Protein AF-A0A1V3XR91-F1 (afdb_monomer)

pLDDT: mean 74.3, std 19.44, range [26.06, 93.12]

Secondary structure (DSSP, 8-state):
----S----SS--SSTTS--TTPBP-EEEEETTEEEEEE--BSS-S------STT------TTS---GGGT-TT--PEEEEE-SS-EEEE----S--SEEEEE-SS-EEEE-SS-S-SSS----EEEE---------PPPTTPEEEEEPPP-

Sequence (152 aa):
MESFVHLRKGRTPRRLHADLDGLKDDELGRGGFTGRTANIYRRHDPTAYRAVGPLRPLDVLSDDLKPSDATDANGGPLLMFHNIDCRILLSRRHQAMPFYTRHVDGDLLCFVHRAAAWPKPSSARCVTGRVTGSISPRPAPGARYRTAKRPC

Mean predicted aligned error: 14.83 Å

Nearest PDB structures (foldseek):
  7ezx-assembly1_ME  TM=1.998E-01  e=9.267E+00  Porphyridium purpureum

Foldseek 3Di:
DDDPDDDDDDDDDPDPPPPLVQWDWDWDDPVVVDDDIDIDTHNDHPDDDDDDDDPGDDDDDVVVDDFVLLPDLCTDWAFDDDDPWKTWTWHQHPDARLADEDAAFFDWDWDAPDDDDDDTDHTTRIMGGGHDDDDDDDDDPPHDYDYPDDDD

Organism: Mycobacterium kansasii (NCBI:txid1768)

Structure (mmCIF, N/CA/C/O backbone):
data_AF-A0A1V3XR91-F1
#
_entry.id   AF-A0A1V3XR91-F1
#
loop_
_atom_site.group_PDB
_atom_site.id
_atom_site.type_symbol
_atom_site.label_atom_id
_atom_site.label_alt_id
_atom_site.label_comp_id
_atom_site.label_asym_id
_atom_site.label_entity_id
_atom_site.label_seq_id
_atom_site.pdbx_PDB_ins_code
_atom_site.Cartn_x
_atom_site.Cartn_y
_atom_site.Cartn_z
_atom_site.occupancy
_atom_site.B_iso_or_equiv
_atom_site.auth_seq_id
_atom_site.auth_comp_id
_atom_site.auth_asym_id
_atom_site.auth_atom_id
_atom_site.pdbx_PDB_model_num
ATOM 1 N N . MET A 1 1 ? 15.444 14.526 -46.596 1.00 47.50 1 MET A N 1
ATOM 2 C CA . MET A 1 1 ? 14.426 13.748 -47.330 1.00 47.50 1 MET A CA 1
ATOM 3 C C . MET A 1 1 ? 13.696 12.879 -46.323 1.00 47.50 1 MET A C 1
ATOM 5 O O . MET A 1 1 ? 14.329 12.052 -45.678 1.00 47.50 1 MET A O 1
ATOM 9 N N . GLU A 1 2 ? 12.413 13.141 -46.088 1.00 57.84 2 GLU A N 1
ATOM 10 C CA . GLU A 1 2 ? 11.605 12.319 -45.187 1.00 57.84 2 GLU A CA 1
ATOM 11 C C . GLU A 1 2 ? 11.160 11.057 -45.935 1.00 57.84 2 GLU A C 1
ATOM 13 O O . GLU A 1 2 ? 10.432 11.138 -46.918 1.00 57.84 2 GLU A O 1
ATOM 18 N N . SER A 1 3 ? 11.656 9.890 -45.517 1.00 59.16 3 SER A N 1
ATOM 19 C CA . SER A 1 3 ? 11.194 8.605 -46.045 1.00 59.16 3 SER A CA 1
ATOM 20 C C . SER A 1 3 ? 9.778 8.339 -45.539 1.00 59.16 3 SER A C 1
ATOM 22 O O . SER A 1 3 ? 9.585 8.139 -44.343 1.00 59.16 3 SER A O 1
ATOM 24 N N . PHE A 1 4 ? 8.806 8.296 -46.451 1.00 68.44 4 PHE A N 1
ATOM 25 C CA . PHE A 1 4 ? 7.433 7.844 -46.177 1.00 68.44 4 PHE A CA 1
ATOM 26 C C . PHE A 1 4 ? 7.324 6.322 -46.007 1.00 68.44 4 PHE A C 1
ATOM 28 O O . PHE A 1 4 ? 6.263 5.803 -45.667 1.00 68.44 4 PHE A O 1
ATOM 35 N N . VAL A 1 5 ? 8.415 5.592 -46.241 1.00 78.12 5 VAL A N 1
ATOM 36 C CA . VAL A 1 5 ? 8.459 4.140 -46.091 1.00 78.12 5 VAL A CA 1
ATOM 37 C C . VAL A 1 5 ? 8.874 3.796 -44.665 1.00 78.12 5 VAL A C 1
ATOM 39 O O . VAL A 1 5 ? 9.932 4.223 -44.194 1.00 78.12 5 VAL A O 1
ATOM 42 N N . HIS A 1 6 ? 8.047 2.997 -43.989 1.00 79.12 6 HIS A N 1
ATOM 43 C CA . HIS A 1 6 ? 8.391 2.403 -42.703 1.00 79.12 6 HIS A CA 1
ATOM 44 C C . HIS A 1 6 ? 9.530 1.397 -42.905 1.00 79.12 6 HIS A C 1
ATOM 46 O O . HIS A 1 6 ? 9.356 0.362 -43.551 1.00 79.12 6 HIS A O 1
ATOM 52 N N . LEU A 1 7 ? 10.709 1.697 -42.360 1.00 86.62 7 LEU A N 1
ATOM 53 C CA . LEU A 1 7 ? 11.844 0.785 -42.427 1.00 86.62 7 LEU A CA 1
ATOM 54 C C . LEU A 1 7 ? 11.606 -0.392 -41.480 1.00 86.62 7 LEU A C 1
ATOM 56 O O . LEU A 1 7 ? 11.532 -0.219 -40.267 1.00 86.62 7 LEU A O 1
ATOM 60 N N . ARG A 1 8 ? 11.544 -1.600 -42.036 1.00 89.25 8 ARG A N 1
ATOM 61 C CA . ARG A 1 8 ? 11.379 -2.842 -41.280 1.00 89.25 8 ARG A CA 1
ATOM 62 C C . ARG A 1 8 ? 12.583 -3.747 -41.506 1.00 89.25 8 ARG A C 1
ATOM 64 O O . ARG A 1 8 ? 12.945 -4.018 -42.647 1.00 89.25 8 ARG A O 1
ATOM 71 N N . LYS A 1 9 ? 13.207 -4.220 -40.425 1.00 89.56 9 LYS A N 1
ATOM 72 C CA . LYS A 1 9 ? 14.388 -5.095 -40.479 1.00 89.56 9 LYS A CA 1
ATOM 73 C C . LYS A 1 9 ? 14.308 -6.174 -39.400 1.00 89.56 9 LYS A C 1
ATOM 75 O O . LYS A 1 9 ? 13.943 -5.884 -38.267 1.00 89.56 9 LYS A O 1
ATOM 80 N N . GLY A 1 10 ? 14.695 -7.403 -39.747 1.00 90.56 10 GLY A N 1
ATOM 81 C CA . GLY A 1 10 ? 14.707 -8.547 -38.828 1.00 90.56 10 GLY A CA 1
ATOM 82 C C . GLY A 1 10 ? 13.337 -9.208 -38.628 1.00 90.56 10 GLY A C 1
ATOM 83 O O . GLY A 1 10 ? 12.383 -8.940 -39.364 1.00 90.56 10 GLY A O 1
ATOM 84 N N . ARG A 1 11 ? 13.242 -10.092 -37.625 1.00 88.50 11 ARG A N 1
ATOM 85 C CA . ARG A 1 11 ? 11.988 -10.763 -37.255 1.00 88.50 11 ARG A CA 1
ATOM 86 C C . ARG A 1 11 ? 11.104 -9.791 -36.483 1.00 88.50 11 ARG A C 1
ATOM 88 O O . ARG A 1 11 ? 11.455 -9.348 -35.398 1.00 88.50 11 ARG A O 1
ATOM 95 N N . THR A 1 12 ? 9.970 -9.463 -37.074 1.00 90.31 12 THR A N 1
ATOM 96 C CA . THR A 1 12 ? 9.041 -8.437 -36.596 1.00 90.31 12 THR A CA 1
ATOM 97 C C . THR A 1 12 ? 7.618 -8.918 -36.888 1.00 90.31 12 THR A C 1
ATOM 99 O O . THR A 1 12 ? 7.426 -9.581 -37.914 1.00 90.31 12 THR A O 1
ATOM 102 N N . PRO A 1 13 ? 6.623 -8.626 -36.039 1.00 90.12 13 PRO A N 1
ATOM 103 C CA . PRO A 1 13 ? 5.234 -9.026 -36.252 1.00 90.12 13 PRO A CA 1
ATOM 104 C C . PRO A 1 13 ? 4.594 -8.242 -37.401 1.00 90.12 13 PRO A C 1
ATOM 106 O O . PRO A 1 13 ? 5.059 -7.174 -37.803 1.00 90.12 13 PRO A O 1
ATOM 109 N N . ARG A 1 14 ? 3.533 -8.788 -38.006 1.00 88.19 14 ARG A N 1
ATOM 110 C CA . ARG A 1 14 ? 2.805 -8.094 -39.087 1.00 88.19 14 ARG A CA 1
ATOM 111 C C . ARG A 1 14 ? 1.953 -6.936 -38.573 1.00 88.19 14 ARG A C 1
ATOM 113 O O . ARG A 1 14 ? 1.732 -5.990 -39.324 1.00 88.19 14 ARG A O 1
ATOM 120 N N . ARG A 1 15 ? 1.489 -7.024 -37.330 1.00 87.88 15 ARG A N 1
ATOM 121 C CA . ARG A 1 15 ? 0.709 -6.000 -36.638 1.00 87.88 15 ARG A CA 1
ATOM 122 C C . ARG A 1 15 ? 1.532 -5.494 -35.458 1.00 87.88 15 ARG A C 1
ATOM 124 O O . ARG A 1 15 ? 2.132 -6.303 -34.762 1.00 87.88 15 ARG A O 1
ATOM 131 N N . LEU A 1 16 ? 1.576 -4.178 -35.245 1.00 85.94 16 LEU A N 1
ATOM 132 C CA . LEU A 1 16 ? 2.183 -3.633 -34.027 1.00 85.94 16 LEU A CA 1
ATOM 133 C C . LEU A 1 16 ? 1.405 -4.119 -32.802 1.00 85.94 16 LEU A C 1
ATOM 135 O O . LEU A 1 16 ? 0.182 -4.276 -32.887 1.00 85.94 16 LEU A O 1
ATOM 139 N N . HIS A 1 17 ? 2.103 -4.327 -31.682 1.00 87.06 17 HIS A N 1
ATOM 140 C CA . HIS A 1 17 ? 1.520 -4.707 -30.392 1.00 87.06 17 HIS A CA 1
ATOM 141 C C . HIS A 1 17 ? 0.748 -6.042 -30.380 1.00 87.06 17 HIS A C 1
ATOM 143 O O . HIS A 1 17 ? 0.085 -6.366 -29.398 1.00 87.06 17 HIS A O 1
ATOM 149 N N . ALA A 1 18 ? 0.823 -6.836 -31.452 1.00 90.50 18 ALA A N 1
ATOM 150 C CA . ALA A 1 18 ? 0.095 -8.094 -31.606 1.00 90.50 18 ALA A CA 1
ATOM 151 C C . ALA A 1 18 ? 0.956 -9.153 -32.303 1.00 90.50 18 ALA A C 1
ATOM 153 O O . ALA A 1 18 ? 1.938 -8.829 -32.966 1.00 90.50 18 ALA A O 1
ATOM 154 N N . ASP A 1 19 ? 0.573 -10.424 -32.159 1.00 91.00 19 ASP A N 1
ATOM 155 C CA . ASP A 1 19 ? 1.217 -11.559 -32.838 1.00 91.00 19 ASP A CA 1
ATOM 156 C C . ASP A 1 19 ? 2.747 -11.593 -32.622 1.00 91.00 19 ASP A C 1
ATOM 158 O O . ASP A 1 19 ? 3.528 -11.837 -33.540 1.00 91.00 19 ASP A O 1
ATOM 162 N N . LEU A 1 20 ? 3.190 -11.281 -31.396 1.00 89.25 20 LEU A N 1
ATOM 163 C CA . LEU A 1 20 ? 4.603 -11.045 -31.074 1.00 89.25 20 LEU A CA 1
ATOM 164 C C . LEU A 1 20 ? 5.466 -12.319 -31.090 1.00 89.25 20 LEU A C 1
ATOM 166 O O . LEU A 1 20 ? 6.687 -12.221 -31.015 1.00 89.25 20 LEU A O 1
ATOM 170 N N . ASP A 1 21 ? 4.867 -13.512 -31.149 1.00 90.25 21 ASP A N 1
ATOM 171 C CA . ASP A 1 21 ? 5.556 -14.810 -31.075 1.00 90.25 21 ASP A CA 1
ATOM 172 C C . ASP A 1 21 ? 6.584 -14.916 -29.927 1.00 90.25 21 ASP A C 1
ATOM 174 O O . ASP A 1 21 ? 7.697 -15.424 -30.094 1.00 90.25 21 ASP A O 1
ATOM 178 N N . GLY A 1 22 ? 6.235 -14.382 -28.754 1.00 90.00 22 GLY A N 1
ATOM 179 C CA . GLY A 1 22 ? 7.115 -14.355 -27.581 1.00 90.00 22 GLY A CA 1
ATOM 180 C C . GLY A 1 22 ? 8.14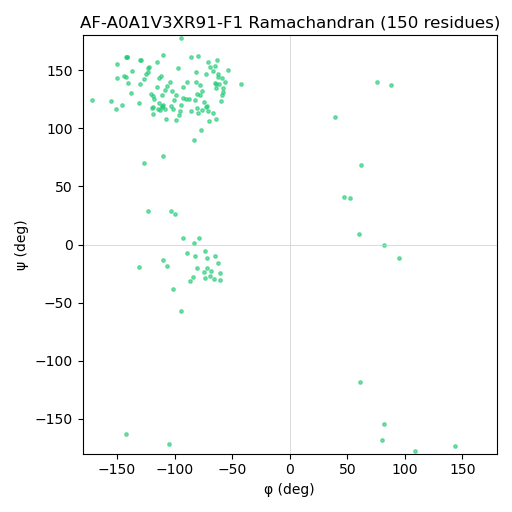8 -13.222 -27.570 1.00 90.00 22 GLY A C 1
ATOM 181 O O . GLY A 1 22 ? 8.900 -13.107 -26.602 1.00 90.00 22 GLY A O 1
ATOM 182 N N . LEU A 1 23 ? 8.182 -12.364 -28.593 1.00 91.44 23 LEU A N 1
ATOM 183 C CA . LEU A 1 23 ? 8.921 -11.105 -28.544 1.00 91.44 23 LEU A CA 1
ATOM 184 C C . LEU A 1 23 ? 8.250 -10.123 -27.575 1.00 91.44 23 LEU A C 1
ATOM 186 O O . LEU A 1 23 ? 7.044 -10.161 -27.334 1.00 91.44 23 LEU A O 1
ATOM 190 N N . LYS A 1 24 ? 9.061 -9.228 -27.024 1.00 89.38 24 LYS A N 1
ATOM 191 C CA . LYS A 1 24 ? 8.652 -8.118 -26.168 1.00 89.38 24 LYS A CA 1
ATOM 192 C C . LYS A 1 24 ? 8.688 -6.846 -26.996 1.00 89.38 24 LYS A C 1
ATOM 194 O O . LYS A 1 24 ? 9.745 -6.522 -27.541 1.00 89.38 24 LYS A O 1
ATOM 199 N N . ASP A 1 25 ? 7.536 -6.200 -27.126 1.00 90.62 25 ASP A N 1
ATOM 200 C CA . ASP A 1 25 ? 7.396 -4.935 -27.846 1.00 90.62 25 ASP A CA 1
ATOM 201 C C . ASP A 1 25 ? 7.812 -3.763 -26.947 1.00 90.62 25 ASP A C 1
ATOM 203 O O . ASP A 1 25 ? 7.678 -3.825 -25.722 1.00 90.62 25 ASP A O 1
ATOM 207 N N . ASP A 1 26 ? 8.347 -2.719 -27.561 1.00 88.81 26 ASP A N 1
ATOM 208 C CA . ASP A 1 26 ? 8.755 -1.474 -26.918 1.00 88.81 26 ASP A CA 1
ATOM 209 C C . ASP A 1 26 ? 8.720 -0.361 -27.958 1.00 88.81 26 ASP A C 1
ATOM 211 O O . ASP A 1 26 ? 9.381 -0.437 -28.999 1.00 88.81 26 ASP A O 1
ATOM 215 N N . GLU A 1 27 ? 7.952 0.679 -27.668 1.00 90.38 27 GLU A N 1
ATOM 216 C CA . GLU A 1 27 ? 7.730 1.794 -28.573 1.00 90.38 27 GLU A CA 1
ATOM 217 C C . GLU A 1 27 ? 8.453 3.036 -28.049 1.00 90.38 27 GLU A C 1
ATOM 219 O O . GLU A 1 27 ? 8.138 3.571 -26.986 1.00 90.38 27 GLU A O 1
ATOM 224 N N . LEU A 1 28 ? 9.430 3.517 -28.818 1.00 89.19 28 LEU A N 1
ATOM 225 C CA . LEU A 1 28 ? 10.239 4.677 -28.470 1.00 89.19 28 LEU A CA 1
ATOM 226 C C . LEU A 1 28 ? 9.855 5.878 -29.336 1.00 89.19 28 LEU A C 1
ATOM 228 O O . LEU A 1 28 ? 10.186 5.946 -30.523 1.00 89.19 28 LEU A O 1
ATOM 232 N N . GLY A 1 29 ? 9.186 6.851 -28.724 1.00 88.44 29 GLY A N 1
ATOM 233 C CA . GLY A 1 29 ? 8.835 8.135 -29.329 1.00 88.44 29 GLY A CA 1
ATOM 234 C C . GLY A 1 29 ? 9.589 9.299 -28.690 1.00 88.44 29 GLY A C 1
ATOM 235 O O . GLY A 1 29 ? 9.821 9.316 -27.484 1.00 88.44 29 GLY A O 1
ATOM 236 N N . ARG A 1 30 ? 9.953 10.311 -29.490 1.00 87.00 30 ARG A N 1
ATOM 237 C CA . ARG A 1 30 ? 10.492 11.584 -28.961 1.00 87.00 30 ARG A CA 1
ATOM 238 C C . ARG A 1 30 ? 9.397 12.567 -28.534 1.00 87.00 30 ARG A C 1
ATOM 240 O O . ARG A 1 30 ? 9.636 13.381 -27.653 1.00 87.00 30 ARG A O 1
ATOM 247 N N . GLY A 1 31 ? 8.217 12.490 -29.149 1.00 87.06 31 GLY A N 1
ATOM 248 C CA . GLY A 1 31 ? 7.070 13.370 -28.889 1.00 87.06 31 GLY A CA 1
ATOM 249 C C . GLY A 1 31 ? 6.011 12.751 -27.973 1.00 87.06 31 GLY A C 1
ATOM 250 O O . GLY A 1 31 ? 4.828 13.071 -28.103 1.00 87.06 31 GLY A O 1
ATOM 251 N N . GLY A 1 32 ? 6.405 11.810 -27.110 1.00 82.25 32 GLY A N 1
ATOM 252 C CA . GLY A 1 32 ? 5.463 10.986 -26.353 1.00 82.25 32 GLY A CA 1
ATOM 253 C C . GLY A 1 32 ? 4.586 10.165 -27.300 1.00 82.25 32 GLY A C 1
ATOM 254 O O . GLY A 1 32 ? 5.104 9.375 -28.084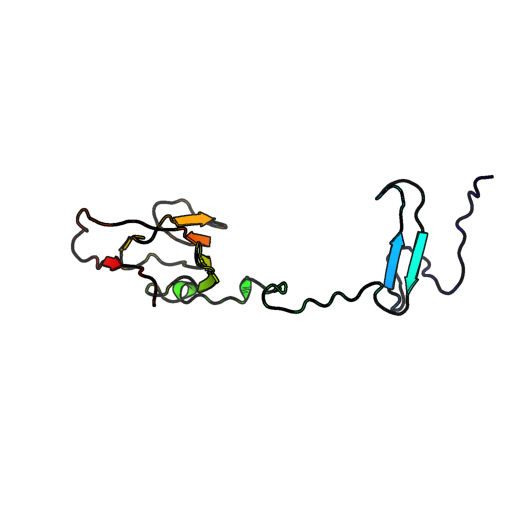 1.00 82.25 32 GLY A O 1
ATOM 255 N N . PHE A 1 33 ? 3.273 10.401 -27.260 1.00 80.44 33 PHE A N 1
ATOM 256 C CA . PHE A 1 33 ? 2.272 9.705 -28.083 1.00 80.44 33 PHE A CA 1
ATOM 257 C C . PHE A 1 33 ? 2.109 10.271 -29.500 1.00 80.44 33 PHE A C 1
ATOM 259 O O . PHE A 1 33 ? 1.240 9.826 -30.246 1.00 80.44 33 PHE A O 1
ATOM 266 N N . THR A 1 34 ? 2.889 11.289 -29.865 1.00 84.75 34 THR A N 1
ATOM 267 C CA . THR A 1 34 ? 2.768 11.962 -31.161 1.00 84.75 34 THR A CA 1
ATOM 268 C C . THR A 1 34 ? 4.073 11.927 -31.944 1.00 84.75 34 THR A C 1
ATOM 270 O O . THR A 1 34 ? 5.174 11.903 -31.387 1.00 84.75 34 THR A O 1
ATOM 273 N N . GLY A 1 35 ? 3.939 11.968 -33.269 1.00 86.75 35 GLY A N 1
ATOM 274 C CA . GLY A 1 35 ? 5.068 12.018 -34.187 1.00 86.75 35 GLY A CA 1
ATOM 275 C C . GLY A 1 35 ? 5.679 10.648 -34.466 1.00 86.75 35 GLY A C 1
ATOM 276 O O . GLY A 1 35 ? 5.010 9.620 -34.429 1.00 86.75 35 GLY A O 1
ATOM 277 N N . ARG A 1 36 ? 6.964 10.645 -34.831 1.00 86.44 36 ARG A N 1
ATOM 278 C CA . ARG A 1 36 ? 7.673 9.427 -35.236 1.00 86.44 36 ARG A CA 1
ATOM 279 C C . ARG A 1 36 ? 8.029 8.567 -34.029 1.00 86.44 36 ARG A C 1
ATOM 281 O O . ARG A 1 36 ? 8.660 9.060 -33.090 1.00 86.44 36 ARG A O 1
ATOM 288 N N . THR A 1 37 ? 7.732 7.278 -34.135 1.00 89.31 37 THR A N 1
ATOM 289 C CA . THR A 1 37 ? 8.111 6.262 -33.155 1.00 89.31 37 THR A CA 1
ATOM 290 C C . THR A 1 37 ? 8.943 5.161 -33.807 1.00 89.31 37 THR A C 1
ATOM 292 O O . THR A 1 37 ? 8.879 4.929 -35.019 1.00 89.31 37 THR A O 1
ATOM 295 N N . ALA A 1 38 ? 9.790 4.524 -33.007 1.00 90.56 38 ALA A N 1
ATOM 296 C CA . ALA A 1 38 ? 10.497 3.306 -33.369 1.00 90.56 38 ALA A CA 1
ATOM 297 C C . ALA A 1 38 ? 9.940 2.160 -32.525 1.00 90.56 38 ALA A C 1
ATOM 299 O O . ALA A 1 38 ? 9.894 2.276 -31.306 1.00 90.56 38 ALA A O 1
ATOM 300 N N . ASN A 1 39 ? 9.561 1.058 -33.170 1.00 90.81 39 ASN A N 1
ATOM 301 C CA . ASN A 1 39 ? 9.096 -0.147 -32.484 1.00 90.81 39 ASN A CA 1
ATOM 302 C C . ASN A 1 39 ? 10.233 -1.164 -32.443 1.00 90.81 39 ASN A C 1
ATOM 304 O O . ASN A 1 39 ? 10.820 -1.497 -33.479 1.00 90.81 39 ASN A O 1
ATOM 308 N N . ILE A 1 40 ? 10.581 -1.609 -31.242 1.00 91.50 40 ILE A N 1
ATOM 309 C CA . ILE A 1 40 ? 11.753 -2.429 -30.962 1.00 91.50 40 ILE A CA 1
ATOM 310 C C . ILE A 1 40 ? 11.288 -3.755 -30.373 1.00 91.50 40 ILE A C 1
ATOM 312 O O . ILE A 1 40 ? 10.852 -3.830 -29.230 1.00 91.50 40 ILE A O 1
ATOM 316 N N . TYR A 1 41 ? 11.489 -4.830 -31.128 1.00 91.88 41 TYR A N 1
ATOM 317 C CA . TYR A 1 41 ? 11.143 -6.176 -30.687 1.00 91.88 41 TYR A CA 1
ATOM 318 C C . TYR A 1 41 ? 12.348 -6.875 -30.062 1.00 91.88 41 TYR A C 1
ATOM 320 O O . TYR A 1 41 ? 13.380 -7.075 -30.713 1.00 91.88 41 TYR A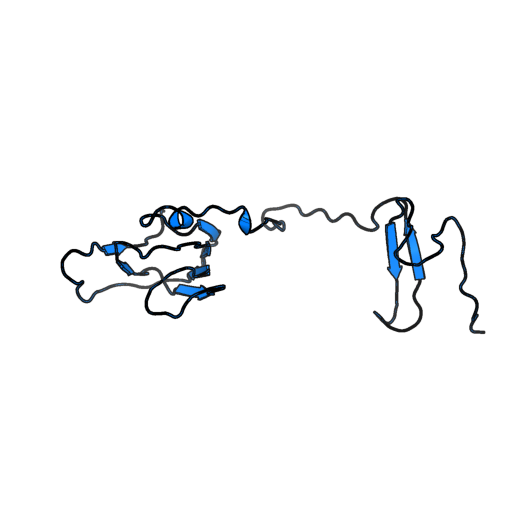 O 1
ATOM 328 N N . ARG A 1 42 ? 12.224 -7.268 -28.793 1.00 89.94 42 ARG A N 1
ATOM 329 C CA . ARG A 1 42 ? 13.289 -7.913 -28.010 1.00 89.94 42 ARG A CA 1
ATOM 330 C C . ARG A 1 42 ? 12.918 -9.342 -27.626 1.00 89.94 42 ARG A C 1
ATOM 332 O O . ARG A 1 42 ? 11.752 -9.698 -27.550 1.00 89.94 42 ARG A O 1
ATOM 339 N N . ARG A 1 43 ? 13.926 -10.175 -27.351 1.00 90.62 43 ARG A N 1
ATOM 340 C CA . ARG A 1 43 ? 13.728 -11.547 -26.831 1.00 90.62 43 ARG A CA 1
ATOM 341 C C . ARG A 1 43 ? 13.466 -11.593 -25.323 1.00 90.62 43 ARG A C 1
ATOM 343 O O . ARG A 1 43 ? 12.954 -12.585 -24.822 1.00 90.62 43 ARG A O 1
ATOM 350 N N . HIS A 1 44 ? 13.849 -10.540 -24.611 1.00 87.25 44 HIS A N 1
ATOM 351 C CA . HIS A 1 44 ? 13.706 -10.405 -23.166 1.00 87.25 44 HIS A CA 1
ATOM 352 C C . HIS A 1 44 ? 13.057 -9.063 -22.857 1.00 87.25 44 HIS A C 1
ATOM 354 O O . HIS A 1 44 ? 13.105 -8.156 -23.694 1.00 87.25 44 HIS A O 1
ATOM 360 N N . ASP A 1 45 ? 12.453 -8.949 -21.676 1.00 81.94 45 ASP A N 1
ATOM 361 C CA . ASP A 1 45 ? 11.829 -7.700 -21.258 1.00 81.94 45 ASP A CA 1
ATOM 362 C C . ASP A 1 45 ? 12.878 -6.571 -21.258 1.00 81.94 45 ASP A C 1
ATOM 364 O O . ASP A 1 45 ? 14.008 -6.783 -20.805 1.00 81.94 45 ASP A O 1
ATOM 368 N N . PRO A 1 46 ? 12.542 -5.390 -21.812 1.00 70.50 46 PRO A N 1
ATOM 369 C CA . PRO A 1 46 ? 13.500 -4.304 -22.020 1.00 70.50 46 PRO A CA 1
ATOM 370 C C . PRO A 1 46 ? 14.134 -3.802 -20.725 1.00 70.50 46 PRO A C 1
ATOM 372 O O . PRO A 1 46 ? 15.294 -3.392 -20.735 1.00 70.50 46 PRO A O 1
ATOM 375 N N . THR A 1 47 ? 13.392 -3.888 -19.619 1.00 72.00 47 THR A N 1
ATOM 376 C CA . THR A 1 47 ? 13.853 -3.497 -18.291 1.00 72.00 47 THR A CA 1
ATOM 377 C C . THR A 1 47 ? 13.240 -4.425 -17.249 1.00 72.00 47 THR A C 1
ATOM 379 O O . THR A 1 47 ? 12.021 -4.475 -17.097 1.00 72.00 47 THR A O 1
ATOM 382 N N . ALA A 1 48 ? 14.081 -5.134 -16.496 1.00 71.75 48 ALA A N 1
ATOM 383 C CA . ALA A 1 48 ? 13.669 -5.803 -15.267 1.00 71.75 48 ALA A CA 1
ATOM 384 C C . ALA A 1 48 ? 13.994 -4.885 -14.081 1.00 71.75 48 ALA A C 1
ATOM 386 O O . ALA A 1 48 ? 15.163 -4.641 -13.779 1.00 71.75 48 ALA A O 1
ATOM 387 N N . TYR A 1 49 ? 12.971 -4.357 -13.410 1.00 70.38 49 TYR A N 1
ATOM 388 C CA . TYR A 1 49 ? 13.170 -3.561 -12.202 1.00 70.38 49 TYR A CA 1
ATOM 389 C C . TYR A 1 49 ? 13.374 -4.481 -11.000 1.00 70.38 49 TYR A C 1
ATOM 391 O O . TYR A 1 49 ? 12.576 -5.383 -10.747 1.00 70.38 49 TYR A O 1
ATOM 399 N N . ARG A 1 50 ? 14.431 -4.230 -10.226 1.00 74.56 50 ARG A N 1
ATOM 400 C CA . ARG A 1 50 ? 14.655 -4.884 -8.935 1.00 74.56 50 ARG A CA 1
ATOM 401 C C . ARG A 1 50 ? 14.576 -3.840 -7.831 1.00 74.56 50 ARG A C 1
ATOM 403 O O . ARG A 1 50 ? 15.418 -2.952 -7.761 1.00 74.56 50 ARG A O 1
ATOM 410 N N . ALA A 1 51 ? 13.596 -3.978 -6.946 1.00 77.75 51 ALA A N 1
ATOM 411 C CA . ALA A 1 51 ? 13.519 -3.187 -5.725 1.00 77.75 51 ALA A CA 1
ATOM 412 C C . ALA A 1 51 ? 14.204 -3.938 -4.572 1.00 77.75 51 ALA A C 1
ATOM 414 O O . ALA A 1 51 ? 13.881 -5.094 -4.294 1.00 77.75 51 ALA A O 1
ATOM 415 N N . VAL A 1 52 ? 15.153 -3.287 -3.897 1.00 82.06 52 VAL A N 1
ATOM 416 C CA . VAL A 1 52 ? 15.858 -3.825 -2.723 1.00 82.06 52 VAL A CA 1
ATOM 417 C C . VAL A 1 52 ? 15.741 -2.825 -1.579 1.00 82.06 52 VAL A C 1
ATOM 419 O O . VAL A 1 52 ? 15.795 -1.619 -1.799 1.00 82.06 52 VAL A O 1
ATOM 422 N N . GLY A 1 53 ? 15.590 -3.333 -0.357 1.00 84.12 53 GLY A N 1
ATOM 423 C CA . GLY A 1 53 ? 15.502 -2.522 0.853 1.00 84.12 53 GLY A CA 1
ATOM 424 C C . GLY A 1 53 ? 14.104 -2.492 1.482 1.00 84.12 53 GLY A C 1
ATOM 425 O O . GLY A 1 53 ? 13.191 -3.186 1.021 1.00 84.12 53 GLY A O 1
ATOM 426 N N . PRO A 1 54 ? 13.945 -1.718 2.568 1.00 77.81 54 PRO A N 1
ATOM 427 C CA . PRO A 1 54 ? 12.730 -1.703 3.384 1.00 77.81 54 PRO A CA 1
ATOM 428 C C . PRO A 1 54 ? 11.531 -1.032 2.699 1.00 77.81 54 PRO A C 1
ATOM 430 O O . PRO A 1 54 ? 10.398 -1.301 3.077 1.00 77.81 54 PRO A O 1
ATOM 433 N N . LEU A 1 55 ? 11.762 -0.199 1.680 1.00 77.25 55 LEU A N 1
ATOM 434 C CA . LEU A 1 55 ? 10.722 0.531 0.941 1.00 77.25 55 LEU A CA 1
ATOM 435 C C . LEU A 1 55 ? 10.418 -0.090 -0.429 1.00 77.25 55 LEU A C 1
ATOM 437 O O . LEU A 1 55 ? 10.052 0.612 -1.371 1.00 77.25 55 LEU A O 1
ATOM 441 N N . ARG A 1 56 ? 10.607 -1.405 -0.575 1.00 82.69 56 ARG A N 1
ATOM 442 C CA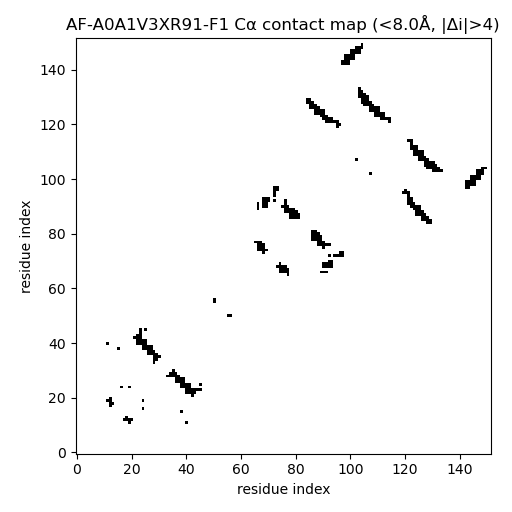 . ARG A 1 56 ? 10.249 -2.084 -1.824 1.00 82.69 56 ARG A CA 1
ATOM 443 C C . ARG A 1 56 ? 8.729 -2.006 -2.052 1.00 82.69 56 ARG A C 1
ATOM 445 O O . ARG A 1 56 ? 7.981 -2.208 -1.093 1.00 82.69 56 ARG A O 1
ATOM 452 N N . PRO A 1 57 ? 8.267 -1.750 -3.289 1.00 79.75 57 PRO A N 1
ATOM 453 C CA . PRO A 1 57 ? 6.849 -1.800 -3.609 1.00 79.75 57 PRO A CA 1
ATOM 454 C C . PRO A 1 57 ? 6.272 -3.167 -3.249 1.00 79.75 57 PRO A C 1
ATOM 456 O O . PRO A 1 57 ? 6.917 -4.197 -3.463 1.00 79.75 57 PRO A O 1
ATOM 459 N N . LEU A 1 58 ? 5.063 -3.162 -2.699 1.00 77.88 58 LEU A N 1
ATOM 460 C CA . LEU A 1 58 ? 4.303 -4.369 -2.426 1.00 77.88 58 LEU A CA 1
ATOM 461 C C . LEU A 1 58 ? 3.072 -4.357 -3.326 1.00 77.88 58 LEU A C 1
ATOM 463 O O . LEU A 1 58 ? 2.275 -3.423 -3.259 1.00 77.88 58 LEU A O 1
ATOM 467 N N . ASP A 1 59 ? 2.940 -5.392 -4.147 1.00 80.50 59 ASP A N 1
ATOM 468 C CA . ASP A 1 59 ? 1.732 -5.645 -4.919 1.00 80.50 59 ASP A CA 1
ATOM 469 C C . ASP A 1 59 ? 0.940 -6.752 -4.218 1.00 80.50 59 ASP A C 1
ATOM 471 O O . ASP A 1 59 ? 1.443 -7.859 -4.017 1.00 80.50 59 ASP A O 1
ATOM 475 N N . VAL A 1 60 ? -0.263 -6.419 -3.757 1.00 78.94 60 VAL A N 1
ATOM 476 C CA . VAL A 1 60 ? -1.165 -7.353 -3.076 1.00 78.94 60 VAL A CA 1
ATOM 477 C C . VAL A 1 60 ? -2.567 -7.107 -3.587 1.00 78.94 60 VAL A C 1
ATOM 479 O O . VAL A 1 60 ? -3.071 -5.981 -3.539 1.00 78.94 60 VAL A O 1
ATOM 482 N N . LEU A 1 61 ? -3.239 -8.186 -3.980 1.00 83.12 61 LEU A N 1
ATOM 483 C CA . LEU A 1 61 ? -4.668 -8.155 -4.239 1.00 83.12 61 LEU A CA 1
ATOM 484 C C . LEU A 1 61 ? -5.392 -7.845 -2.931 1.00 83.12 61 LEU A C 1
ATOM 486 O O . LEU A 1 61 ? -5.463 -8.662 -2.015 1.00 83.12 61 LEU A O 1
ATOM 490 N N . SER A 1 62 ? -5.935 -6.632 -2.828 1.00 77.88 62 SER A N 1
ATOM 491 C CA . SER A 1 62 ? -6.574 -6.187 -1.587 1.00 77.88 62 SER A CA 1
ATOM 492 C C . SER A 1 62 ? -7.795 -7.028 -1.187 1.00 77.88 62 SER A C 1
ATOM 494 O O . SER A 1 62 ? -8.216 -6.956 -0.032 1.00 77.88 62 SER A O 1
ATOM 496 N N . ASP A 1 63 ? -8.346 -7.819 -2.115 1.00 83.00 63 ASP A N 1
ATOM 497 C CA . ASP A 1 63 ? -9.441 -8.774 -1.902 1.00 83.00 63 ASP A CA 1
ATOM 498 C C . ASP A 1 63 ? -9.042 -10.041 -1.158 1.00 83.00 63 ASP A C 1
ATOM 500 O O . ASP A 1 63 ? -9.876 -10.608 -0.453 1.00 83.00 63 ASP A O 1
ATOM 504 N N . ASP A 1 64 ? -7.763 -10.402 -1.189 1.00 88.00 64 ASP A N 1
ATOM 505 C CA . ASP A 1 64 ? -7.249 -11.546 -0.438 1.00 88.00 64 ASP A CA 1
ATOM 506 C C . ASP A 1 64 ? -6.962 -11.201 1.032 1.00 88.00 64 ASP A C 1
ATOM 508 O O . ASP A 1 64 ? -6.719 -12.086 1.857 1.00 88.00 64 ASP A O 1
ATOM 512 N N . LEU A 1 65 ? -7.016 -9.913 1.393 1.00 89.06 65 LEU A N 1
ATOM 513 C CA . LEU A 1 65 ? -6.841 -9.455 2.768 1.00 89.06 65 LEU A CA 1
ATOM 514 C C . LEU A 1 65 ? -8.094 -9.757 3.599 1.00 89.06 65 LEU A C 1
ATOM 516 O O . LEU A 1 65 ? -9.188 -9.268 3.312 1.00 89.06 65 LEU A O 1
ATOM 520 N N . LYS A 1 66 ? -7.907 -10.516 4.683 1.00 92.06 66 LYS A N 1
ATOM 521 C CA . LYS A 1 66 ? -8.974 -11.008 5.569 1.00 92.06 66 LYS A CA 1
ATOM 522 C C . LYS A 1 66 ? -8.916 -10.316 6.943 1.00 92.06 66 LYS A C 1
ATOM 524 O O . LYS A 1 66 ? -8.418 -10.921 7.894 1.00 92.06 66 LYS A O 1
ATOM 529 N N . PRO A 1 67 ? -9.361 -9.049 7.083 1.00 91.12 67 PRO A N 1
ATOM 530 C CA . PRO A 1 67 ? -9.460 -8.416 8.396 1.00 91.12 67 PRO A CA 1
ATOM 531 C C . PRO A 1 67 ? -10.468 -9.176 9.267 1.00 91.12 67 PRO A C 1
ATOM 533 O O . PRO A 1 67 ? -11.480 -9.669 8.768 1.00 91.12 67 PRO A O 1
ATOM 536 N N . SER A 1 68 ? -10.213 -9.278 10.574 1.00 93.12 68 SER A N 1
ATOM 537 C CA . SER A 1 68 ? -11.089 -10.048 11.471 1.00 93.12 68 SER A CA 1
ATOM 538 C C . SER A 1 68 ? -12.482 -9.432 11.589 1.00 93.12 68 SER A C 1
ATOM 540 O O . SER A 1 68 ? -13.469 -10.156 11.716 1.00 93.12 68 SER A O 1
ATOM 542 N N . ASP A 1 69 ? -12.587 -8.108 11.440 1.00 90.38 69 ASP A N 1
ATOM 543 C CA . ASP A 1 69 ? -13.873 -7.409 11.393 1.00 90.38 69 ASP A CA 1
ATOM 544 C C . ASP A 1 69 ? -14.756 -7.766 10.184 1.00 90.38 69 ASP A C 1
ATOM 546 O O . ASP A 1 69 ? -15.937 -7.418 10.175 1.00 90.38 69 ASP A O 1
ATOM 550 N N . ALA A 1 70 ? -14.226 -8.496 9.195 1.00 90.50 70 ALA A N 1
ATOM 551 C CA . ALA A 1 70 ? -15.004 -9.013 8.075 1.00 90.50 70 ALA A CA 1
ATOM 552 C C . ALA A 1 70 ? -15.982 -10.117 8.488 1.00 90.50 70 ALA A C 1
ATOM 554 O O . ALA A 1 70 ? -16.978 -10.304 7.798 1.00 90.50 70 ALA A O 1
ATOM 555 N N . THR A 1 71 ? -15.700 -10.864 9.561 1.00 91.69 71 THR A N 1
ATOM 556 C CA . THR A 1 71 ? -16.487 -12.048 9.967 1.00 91.69 71 THR A CA 1
ATOM 557 C C . THR A 1 71 ? -16.871 -12.056 11.444 1.00 91.69 71 THR A C 1
ATOM 559 O O . THR A 1 71 ? -17.840 -12.715 11.804 1.00 91.69 71 THR A O 1
ATOM 562 N N . ASP A 1 72 ? -16.180 -11.286 12.288 1.00 90.56 72 ASP A N 1
ATOM 563 C CA . ASP A 1 72 ? -16.478 -11.153 13.713 1.00 90.56 72 ASP A CA 1
ATOM 564 C C . ASP A 1 72 ? -16.849 -9.705 14.055 1.00 90.56 72 ASP A C 1
ATOM 566 O O . ASP A 1 72 ? -16.076 -8.767 13.835 1.00 90.56 72 ASP A O 1
ATOM 570 N N . ALA A 1 73 ? -18.019 -9.510 14.668 1.00 87.31 73 ALA A N 1
ATOM 571 C CA . ALA A 1 73 ? -18.462 -8.202 15.134 1.00 87.31 73 ALA A CA 1
ATOM 572 C C . ALA A 1 73 ? -17.510 -7.594 16.187 1.00 87.31 73 ALA A C 1
ATOM 574 O O . ALA A 1 73 ? -17.434 -6.364 16.286 1.00 87.31 73 ALA A O 1
ATOM 575 N N . ASN A 1 74 ? -16.741 -8.412 16.915 1.00 88.44 74 ASN A N 1
ATOM 576 C CA . ASN A 1 74 ? -15.697 -7.980 17.853 1.00 88.44 74 ASN A CA 1
ATOM 577 C C . ASN A 1 74 ? -14.310 -7.808 17.214 1.00 88.44 74 ASN A C 1
ATOM 579 O O . ASN A 1 74 ? -13.389 -7.289 17.865 1.00 88.44 74 ASN A O 1
ATOM 583 N N . GLY A 1 75 ? -14.179 -8.203 15.947 1.00 87.69 75 GLY A N 1
ATOM 584 C CA . GLY A 1 75 ? -12.969 -8.097 15.151 1.00 87.69 75 GLY A CA 1
ATOM 585 C C . GLY A 1 75 ? -12.536 -6.650 14.924 1.00 87.69 75 GLY A C 1
ATOM 586 O O . GLY A 1 75 ? -13.317 -5.699 15.035 1.00 87.69 75 GLY A O 1
ATOM 587 N N . GLY A 1 76 ? -11.255 -6.483 14.615 1.00 87.50 76 GLY A N 1
ATOM 588 C CA . GLY A 1 76 ? -10.642 -5.191 14.331 1.00 87.50 76 GLY A CA 1
ATOM 589 C C . GLY A 1 76 ? -10.263 -5.049 12.856 1.00 87.50 76 GLY A C 1
ATOM 590 O O . GLY A 1 76 ? -10.162 -6.053 12.143 1.00 87.50 76 GLY A O 1
ATOM 591 N N . PRO A 1 77 ? -10.016 -3.813 12.400 1.00 90.62 77 PRO A N 1
ATOM 592 C CA . PRO A 1 77 ? -9.453 -3.585 11.079 1.00 90.62 77 PRO A CA 1
ATOM 593 C C . PRO A 1 77 ? -8.012 -4.119 11.009 1.00 90.62 77 PRO A C 1
ATOM 595 O O . PRO A 1 77 ? -7.277 -4.112 11.999 1.00 90.62 77 PRO A O 1
ATOM 598 N N . LEU A 1 78 ? -7.593 -4.568 9.827 1.00 91.06 78 LEU A N 1
ATOM 599 C CA . LEU A 1 78 ? -6.248 -5.081 9.565 1.00 91.06 78 LEU A CA 1
ATOM 600 C C . LEU A 1 78 ? -5.256 -3.926 9.405 1.00 91.06 78 LEU A C 1
ATOM 602 O O . LEU A 1 78 ? -5.482 -3.031 8.594 1.00 91.06 78 LEU A O 1
ATOM 606 N N . LEU A 1 79 ? -4.135 -3.963 10.127 1.00 92.06 79 LEU A N 1
ATOM 607 C CA . LEU A 1 79 ? -3.033 -3.022 9.927 1.00 92.06 79 LEU A CA 1
ATOM 608 C C . LEU A 1 79 ? -2.302 -3.342 8.615 1.00 92.06 79 LEU A C 1
ATOM 610 O O . LEU A 1 79 ? -1.757 -4.433 8.476 1.00 92.06 79 LEU A O 1
ATOM 614 N N . MET A 1 80 ? -2.278 -2.396 7.674 1.00 89.06 80 MET A N 1
ATOM 615 C CA . MET A 1 80 ? -1.567 -2.543 6.397 1.00 89.06 80 MET A CA 1
ATOM 616 C C . MET A 1 80 ? -0.161 -1.949 6.474 1.00 89.06 80 MET A C 1
ATOM 618 O O . MET A 1 80 ? 0.827 -2.639 6.253 1.00 89.06 80 MET A O 1
ATOM 622 N N . PHE A 1 81 ? -0.078 -0.664 6.819 1.00 87.31 81 PHE A N 1
ATOM 623 C CA . PHE A 1 81 ? 1.174 0.086 6.885 1.00 87.31 81 PHE A CA 1
ATOM 624 C C . PHE A 1 81 ? 1.197 0.942 8.143 1.00 87.31 81 PHE A C 1
ATOM 626 O O . PHE A 1 81 ? 0.154 1.411 8.608 1.00 87.31 81 PHE A O 1
ATOM 633 N N . HIS A 1 82 ? 2.384 1.173 8.692 1.00 90.06 82 HIS A N 1
ATOM 634 C CA . HIS A 1 82 ? 2.556 2.077 9.818 1.00 90.06 82 HIS A CA 1
ATOM 635 C C . HIS A 1 82 ? 3.928 2.736 9.808 1.00 90.06 82 HIS A C 1
ATOM 637 O O . HIS A 1 82 ? 4.903 2.184 9.305 1.00 90.06 82 HIS A O 1
ATOM 643 N N . ASN A 1 83 ? 4.000 3.896 10.443 1.00 86.88 83 ASN A N 1
ATOM 644 C CA . ASN A 1 83 ? 5.242 4.507 10.889 1.00 86.88 83 ASN A CA 1
ATOM 645 C C . ASN A 1 83 ? 5.001 5.190 12.250 1.00 86.88 83 ASN A C 1
ATOM 647 O O . ASN A 1 83 ? 4.035 4.883 12.960 1.00 86.88 83 ASN A O 1
ATOM 651 N N . ILE A 1 84 ? 5.907 6.079 12.655 1.00 88.00 84 ILE A N 1
ATOM 652 C CA . ILE A 1 84 ? 5.794 6.792 13.931 1.00 88.00 84 ILE A CA 1
ATOM 653 C C . ILE A 1 84 ? 4.625 7.800 13.955 1.00 88.00 84 ILE A C 1
ATOM 655 O O . ILE A 1 84 ? 4.082 8.094 15.029 1.00 88.00 84 ILE A O 1
ATOM 659 N N . ASP A 1 85 ? 4.179 8.254 12.785 1.00 87.44 85 ASP A N 1
ATOM 660 C CA . ASP A 1 85 ? 3.200 9.326 12.617 1.00 87.44 85 ASP A CA 1
ATOM 661 C C . ASP A 1 85 ? 1.798 8.805 12.293 1.00 87.44 85 ASP A C 1
ATOM 663 O O . ASP A 1 85 ? 0.816 9.330 12.817 1.00 87.44 85 ASP A O 1
ATOM 667 N N . CYS A 1 86 ? 1.683 7.747 11.485 1.00 88.62 86 CYS A N 1
ATOM 668 C CA . CYS A 1 86 ? 0.406 7.253 10.989 1.00 88.62 86 CYS A CA 1
ATOM 669 C C . CYS A 1 86 ? 0.302 5.724 10.930 1.00 88.62 86 CYS A C 1
ATOM 671 O O . CYS A 1 86 ? 1.286 4.975 10.947 1.00 88.62 86 CYS A O 1
ATOM 673 N N . ARG A 1 87 ? -0.949 5.263 10.856 1.00 89.50 87 ARG A N 1
ATOM 674 C CA . ARG A 1 87 ? -1.321 3.878 10.555 1.00 89.50 87 ARG A CA 1
ATOM 675 C C . ARG A 1 87 ? -2.373 3.869 9.460 1.00 89.50 87 ARG A C 1
ATOM 677 O O . ARG A 1 87 ? -3.318 4.655 9.503 1.00 89.50 87 ARG A O 1
ATOM 684 N N . ILE A 1 88 ? -2.218 2.946 8.522 1.00 90.81 88 ILE A N 1
ATOM 685 C CA . ILE A 1 88 ? -3.173 2.676 7.451 1.00 90.81 88 ILE A CA 1
ATOM 686 C C . ILE A 1 88 ? -3.803 1.323 7.745 1.00 90.81 88 ILE A C 1
ATOM 688 O O . ILE A 1 88 ? -3.095 0.317 7.843 1.00 90.81 88 ILE A O 1
ATOM 692 N N . LEU A 1 89 ? -5.123 1.305 7.904 1.00 91.31 89 LEU A N 1
ATOM 693 C CA . LEU A 1 89 ? -5.884 0.114 8.241 1.00 91.31 89 LEU A CA 1
ATOM 694 C C . LEU A 1 89 ? -6.974 -0.176 7.205 1.00 91.31 89 LEU A C 1
ATOM 696 O O . LEU A 1 89 ? -7.585 0.729 6.630 1.00 91.31 89 LEU A O 1
ATOM 700 N N . LEU A 1 90 ? -7.258 -1.462 7.018 1.00 91.25 90 LEU A N 1
ATOM 701 C CA . LEU A 1 90 ? -8.337 -1.965 6.178 1.00 91.25 90 LEU A CA 1
ATOM 702 C C . LEU A 1 90 ? -9.431 -2.590 7.043 1.00 91.25 90 LEU A C 1
ATOM 704 O O . LEU A 1 90 ? -9.192 -3.585 7.723 1.00 91.25 90 LEU A O 1
ATOM 708 N N . SER A 1 91 ? -10.639 -2.037 6.967 1.00 90.25 91 SER A N 1
ATOM 709 C CA . SER A 1 91 ? -11.851 -2.650 7.514 1.00 90.25 91 SER A CA 1
ATOM 710 C C . SER A 1 91 ? -12.695 -3.236 6.387 1.00 90.25 91 SER A C 1
ATOM 712 O O . SER A 1 91 ? -12.865 -2.594 5.346 1.00 90.25 91 SER A O 1
ATOM 714 N N . ARG A 1 92 ? -13.276 -4.419 6.606 1.00 89.44 92 ARG A N 1
ATOM 715 C CA . ARG A 1 92 ? -14.338 -4.989 5.749 1.00 89.44 92 ARG A CA 1
ATOM 716 C C . ARG A 1 92 ? -15.600 -5.303 6.558 1.00 89.44 92 ARG A C 1
ATOM 718 O O . ARG A 1 92 ? -16.366 -6.204 6.226 1.00 89.44 92 ARG A O 1
ATOM 725 N N . ARG A 1 93 ? -15.822 -4.543 7.630 1.00 87.69 93 ARG A N 1
ATOM 726 C CA . ARG A 1 93 ? -16.951 -4.724 8.539 1.00 87.69 93 ARG A CA 1
ATOM 727 C C . ARG A 1 93 ? -18.301 -4.589 7.838 1.00 87.69 93 ARG A C 1
ATOM 729 O O . ARG A 1 93 ? -18.610 -3.527 7.302 1.00 87.69 93 ARG A O 1
ATOM 736 N N . HIS A 1 94 ? -19.123 -5.632 7.960 1.00 84.38 94 HIS A N 1
ATOM 737 C CA . HIS A 1 94 ? -20.510 -5.664 7.480 1.00 84.38 94 HIS A CA 1
ATOM 738 C C . HIS A 1 94 ? -21.554 -5.677 8.618 1.00 84.38 94 HIS A C 1
ATOM 740 O O . HIS A 1 94 ? -22.727 -5.420 8.368 1.00 84.38 94 HIS A O 1
ATOM 746 N N . GLN A 1 95 ? -21.138 -5.923 9.869 1.00 82.31 95 GLN A N 1
ATOM 747 C CA . GLN A 1 95 ? -22.001 -5.887 11.061 1.00 82.31 95 GLN A CA 1
ATOM 748 C C . GLN A 1 95 ? -21.611 -4.744 12.001 1.00 82.31 95 GLN A C 1
ATOM 750 O O . GLN A 1 95 ? -20.426 -4.456 12.193 1.00 82.31 95 GLN A O 1
ATOM 755 N N . ALA A 1 96 ? -22.602 -4.116 12.637 1.00 82.75 96 ALA A N 1
ATOM 756 C CA . ALA A 1 96 ? -22.357 -3.075 13.630 1.00 82.75 96 ALA A CA 1
ATOM 757 C C . ALA A 1 96 ? -21.501 -3.600 14.800 1.00 82.75 96 ALA A C 1
ATOM 759 O O . ALA A 1 96 ? -21.642 -4.744 15.227 1.00 82.75 96 ALA A O 1
ATOM 760 N N . MET A 1 97 ? -20.608 -2.755 15.325 1.00 81.56 97 MET A N 1
ATOM 761 C CA . MET A 1 97 ? -19.843 -3.091 16.530 1.00 81.56 97 MET A CA 1
ATOM 762 C C . MET A 1 97 ? -20.784 -3.235 17.739 1.00 81.56 97 MET A C 1
ATOM 764 O O . MET A 1 97 ? -21.654 -2.380 17.917 1.00 81.56 97 MET A O 1
ATOM 768 N N . PRO A 1 98 ? -20.581 -4.238 18.617 1.00 86.50 98 PRO A N 1
ATOM 769 C CA . PRO A 1 98 ? -21.339 -4.377 19.864 1.00 86.50 98 PRO A CA 1
ATOM 770 C C . PRO A 1 98 ? -20.834 -3.432 20.975 1.00 86.50 98 PRO A C 1
ATOM 772 O O . PRO A 1 98 ? -21.272 -3.511 22.122 1.00 86.50 98 PRO A O 1
ATOM 775 N N . PHE A 1 99 ? -19.889 -2.547 20.653 1.00 82.75 99 PHE A N 1
ATOM 776 C CA . PHE A 1 99 ? -19.259 -1.591 21.557 1.00 82.75 99 PHE A CA 1
ATOM 777 C C . PHE A 1 99 ? -19.000 -0.261 20.849 1.00 82.75 99 PHE A C 1
ATOM 779 O O . PHE A 1 99 ? -18.932 -0.188 19.621 1.00 82.75 99 PHE A O 1
ATOM 786 N N . TYR A 1 100 ? -18.791 0.788 21.642 1.00 81.69 100 TYR A N 1
ATOM 787 C CA . TYR A 1 100 ? -18.325 2.073 21.131 1.00 81.69 100 TYR A CA 1
ATOM 788 C C . TYR A 1 100 ? -16.802 2.152 21.196 1.00 81.69 100 TYR A C 1
ATOM 790 O O . TYR A 1 100 ? -16.180 1.811 22.210 1.00 81.69 100 TYR A O 1
ATOM 798 N N . THR A 1 101 ? -16.209 2.644 20.111 1.00 80.81 101 THR A N 1
ATOM 799 C CA . THR A 1 101 ? -14.779 2.936 20.025 1.00 80.81 101 THR A CA 1
ATOM 800 C C . THR A 1 101 ? -14.564 4.436 20.060 1.00 80.81 101 THR A C 1
ATOM 802 O O . THR A 1 101 ? -15.256 5.195 19.384 1.00 80.81 101 THR A O 1
ATOM 805 N N . ARG A 1 102 ? -13.570 4.855 20.842 1.00 81.62 102 ARG A N 1
ATOM 806 C CA . ARG A 1 102 ? -13.040 6.214 20.819 1.00 81.62 102 ARG A CA 1
ATOM 807 C C . ARG A 1 102 ? -11.559 6.157 20.479 1.00 81.62 102 ARG A C 1
ATOM 809 O O . ARG A 1 102 ? -10.804 5.429 21.125 1.00 81.62 102 ARG A O 1
ATOM 816 N N . HIS A 1 103 ? -11.163 6.954 19.496 1.00 79.31 103 HIS A N 1
ATOM 817 C CA . HIS A 1 103 ? -9.764 7.192 19.168 1.00 79.31 103 HIS A CA 1
ATOM 818 C C . HIS A 1 103 ? -9.262 8.319 20.069 1.00 79.31 103 HIS A C 1
ATOM 820 O O . HIS A 1 103 ? -9.793 9.425 20.044 1.00 79.31 103 HIS A O 1
ATOM 826 N N . VAL A 1 104 ? -8.320 7.993 20.951 1.00 81.12 104 VAL A N 1
ATOM 827 C CA . VAL A 1 104 ? -7.737 8.944 21.917 1.00 81.12 104 VAL A CA 1
ATOM 828 C C . VAL A 1 104 ? -6.312 9.345 21.544 1.00 81.12 104 VAL A C 1
ATOM 830 O O . VAL A 1 104 ? -5.820 10.368 22.006 1.00 81.12 104 VAL A O 1
ATOM 833 N N . ASP A 1 105 ? -5.675 8.548 20.685 1.00 72.81 105 ASP A N 1
ATOM 834 C CA . ASP A 1 105 ? -4.284 8.713 20.269 1.00 72.81 105 ASP A CA 1
ATOM 835 C C . ASP A 1 105 ? -4.154 9.555 18.983 1.00 72.81 105 ASP A C 1
ATOM 837 O O . ASP A 1 105 ? -3.060 9.703 18.452 1.00 72.81 105 ASP A O 1
ATOM 841 N N . GLY A 1 106 ? -5.244 10.120 18.467 1.00 74.44 106 GLY A N 1
ATOM 842 C CA . GLY A 1 106 ? -5.209 11.063 17.353 1.00 74.44 106 GLY A CA 1
ATOM 843 C C . GLY A 1 106 ? -6.380 10.912 16.398 1.00 74.44 106 GLY A C 1
ATOM 844 O O . GLY A 1 106 ? -7.328 10.162 16.658 1.00 74.44 106 GLY A O 1
ATOM 845 N N . ASP A 1 107 ? -6.303 11.667 15.309 1.00 84.25 107 ASP A N 1
ATOM 846 C CA . ASP A 1 107 ? -7.404 11.805 14.370 1.00 84.25 107 ASP A CA 1
ATOM 847 C C . ASP A 1 107 ? -7.609 10.546 13.547 1.00 84.25 107 ASP A C 1
ATOM 849 O O . ASP A 1 107 ? -6.659 9.845 13.188 1.00 84.25 107 ASP A O 1
ATOM 853 N N . LEU A 1 108 ? -8.871 10.287 13.218 1.00 84.88 108 LEU A N 1
ATOM 854 C CA . LEU A 1 108 ? -9.264 9.219 12.323 1.00 84.88 108 LEU A CA 1
ATOM 855 C C . LEU A 1 108 ? -9.844 9.799 11.032 1.00 84.88 108 LEU A C 1
ATOM 857 O O . LEU A 1 108 ? -10.919 10.394 11.033 1.00 84.88 108 LEU A O 1
ATOM 861 N N . LEU A 1 109 ? -9.162 9.541 9.922 1.00 88.25 109 LEU A N 1
ATOM 862 C CA . LEU A 1 109 ? -9.640 9.793 8.573 1.00 88.25 109 LEU A CA 1
ATOM 863 C C . LEU A 1 109 ? -10.179 8.494 7.967 1.00 88.25 109 LEU A C 1
ATOM 865 O O . LEU A 1 109 ? -9.503 7.469 7.961 1.00 88.25 109 LEU A O 1
ATOM 869 N N . CYS A 1 110 ? -11.397 8.529 7.439 1.00 85.44 110 CYS A N 1
ATOM 870 C CA . CYS A 1 110 ? -12.084 7.357 6.904 1.00 85.44 110 CYS A CA 1
ATOM 871 C C . CYS A 1 110 ? -12.395 7.531 5.416 1.00 85.44 110 CYS A C 1
ATOM 873 O O . CYS A 1 110 ? -13.190 8.391 5.050 1.00 85.44 110 CYS A O 1
ATOM 875 N N . PHE A 1 111 ? -11.842 6.663 4.569 1.00 84.75 111 PHE A N 1
ATOM 876 C CA . PHE A 1 111 ? -12.192 6.554 3.153 1.00 84.75 111 PHE A CA 1
ATOM 877 C C . PHE A 1 111 ? -13.175 5.401 2.950 1.00 84.75 111 PHE A C 1
ATOM 879 O O . PHE A 1 111 ? -12.817 4.229 3.055 1.00 84.75 111 PHE A O 1
ATOM 886 N N . VAL A 1 112 ? -14.437 5.715 2.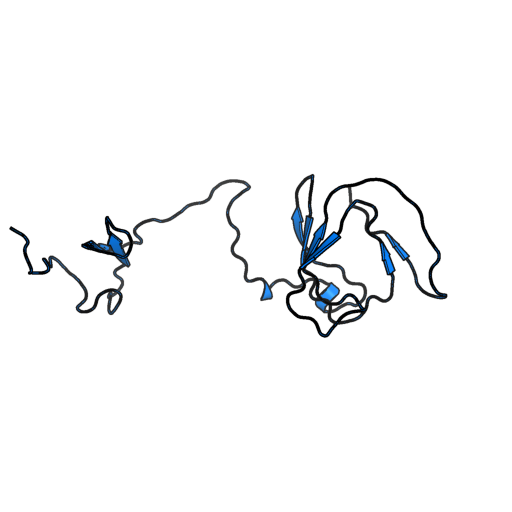680 1.00 82.19 112 VAL A N 1
ATOM 887 C CA . VAL A 1 112 ? -15.494 4.709 2.507 1.00 82.19 112 VAL A CA 1
ATOM 888 C C . VAL A 1 112 ? -15.654 4.402 1.021 1.00 82.19 112 VAL A C 1
ATOM 890 O O . VAL A 1 112 ? -16.039 5.271 0.248 1.00 82.19 112 VAL A O 1
ATOM 893 N N . HIS A 1 113 ? 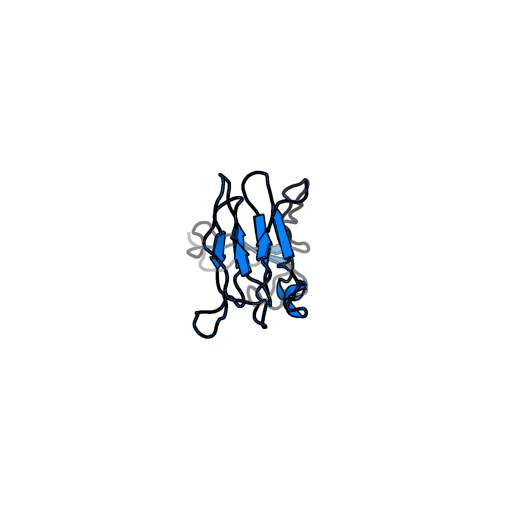-15.350 3.167 0.613 1.00 76.06 113 HIS A N 1
ATOM 894 C CA . HIS A 1 113 ? -15.426 2.759 -0.799 1.00 76.06 113 HIS A CA 1
ATOM 895 C C . HIS A 1 113 ? -16.816 2.273 -1.227 1.00 76.06 113 HIS A C 1
ATOM 897 O O . HIS A 1 113 ? -17.190 2.436 -2.384 1.00 76.06 113 HIS A O 1
ATOM 903 N N . ARG A 1 114 ? -17.582 1.659 -0.319 1.00 69.94 114 ARG A N 1
ATOM 904 C CA . ARG A 1 114 ? -18.950 1.196 -0.578 1.00 69.94 114 ARG A CA 1
ATOM 905 C C . ARG A 1 114 ? -19.730 1.227 0.729 1.00 69.94 114 ARG A C 1
ATOM 907 O O . ARG A 1 114 ? -19.390 0.490 1.640 1.00 69.94 114 ARG A O 1
ATOM 914 N N . ALA A 1 115 ? -20.771 2.048 0.815 1.00 56.34 115 ALA A N 1
ATOM 915 C CA . ALA A 1 115 ? -21.690 2.048 1.950 1.00 56.34 115 ALA A CA 1
ATOM 916 C C . ALA A 1 115 ? -23.128 2.296 1.485 1.00 56.34 115 ALA A C 1
ATOM 918 O O . ALA A 1 115 ? -23.360 3.082 0.568 1.00 56.34 115 ALA A O 1
ATOM 919 N N . ALA A 1 116 ? -24.088 1.647 2.147 1.00 44.97 116 ALA A N 1
ATOM 920 C CA . ALA A 1 116 ? -25.432 2.199 2.276 1.00 44.97 116 ALA A CA 1
ATOM 921 C C . ALA A 1 116 ? -25.374 3.275 3.377 1.00 44.97 116 ALA A C 1
ATOM 923 O O . ALA A 1 116 ? -24.672 3.094 4.369 1.00 44.97 116 ALA A O 1
ATOM 924 N N . ALA A 1 117 ? -26.031 4.410 3.148 1.00 33.88 117 ALA A N 1
ATOM 925 C CA . ALA A 1 117 ? -25.877 5.663 3.888 1.00 33.88 117 ALA A CA 1
ATOM 926 C C . ALA A 1 117 ? -25.761 5.540 5.431 1.00 33.88 117 ALA A C 1
ATOM 928 O O . ALA A 1 117 ? -26.487 4.797 6.088 1.00 33.88 117 ALA A O 1
ATOM 929 N N . TRP A 1 118 ? -24.837 6.329 5.993 1.00 36.16 118 TRP A N 1
ATOM 930 C CA . TRP A 1 118 ? -24.565 6.539 7.425 1.00 36.16 118 TRP A CA 1
ATOM 931 C C . TRP A 1 118 ? -25.808 7.132 8.149 1.00 36.16 118 TRP A C 1
ATOM 933 O O . TRP A 1 118 ? -26.443 8.012 7.568 1.00 36.16 118 TRP A O 1
ATOM 943 N N . PRO A 1 119 ? -26.174 6.684 9.383 1.00 45.62 119 PRO A N 1
ATOM 944 C CA . PRO A 1 119 ? -25.317 6.822 10.554 1.00 45.62 119 PRO A CA 1
ATOM 945 C C . PRO A 1 119 ? -25.023 5.558 11.348 1.00 45.62 119 PRO A C 1
ATOM 947 O O . PRO A 1 119 ? -25.458 5.463 12.489 1.00 45.62 119 PRO A O 1
ATOM 950 N N . LYS A 1 120 ? -24.225 4.629 10.793 1.00 38.84 120 LYS A N 1
ATOM 951 C CA . LYS A 1 120 ? -23.487 3.591 11.549 1.00 38.84 120 LYS A CA 1
ATOM 952 C C . LYS A 1 120 ? -22.179 3.190 10.832 1.00 38.84 120 LYS A C 1
ATOM 954 O O . LYS A 1 120 ? -22.174 3.131 9.605 1.00 38.84 120 LYS A O 1
ATOM 959 N N . PRO A 1 121 ? -21.074 2.902 11.557 1.00 42.34 121 PRO A N 1
ATOM 960 C CA . PRO A 1 121 ? -19.768 2.634 10.957 1.00 42.34 121 PRO A CA 1
ATOM 961 C C . PRO A 1 121 ? -19.672 1.238 10.378 1.00 42.34 121 PRO A C 1
ATOM 963 O O . PRO A 1 121 ? -19.382 0.276 11.085 1.00 42.34 121 PRO A O 1
ATOM 966 N N . SER A 1 122 ? -19.866 1.148 9.066 1.00 42.69 122 SER A N 1
ATOM 967 C CA . SER A 1 122 ? -19.558 -0.044 8.285 1.00 42.69 122 SER A CA 1
ATOM 968 C C . SER A 1 122 ? -18.738 0.320 7.046 1.00 42.69 122 SER A C 1
ATOM 970 O O . SER A 1 122 ? -19.158 1.120 6.210 1.00 42.69 122 SER A O 1
ATOM 972 N N . SER A 1 123 ? -17.556 -0.297 6.969 1.00 41.19 123 SER A N 1
ATOM 973 C CA . SER A 1 123 ? -16.552 -0.268 5.894 1.00 41.19 123 SER A CA 1
ATOM 974 C C . SER A 1 123 ? -15.916 1.090 5.564 1.00 41.19 123 SER A C 1
ATOM 976 O O . SER A 1 123 ? -16.071 1.646 4.479 1.00 41.19 123 SER A O 1
ATOM 978 N N . ALA A 1 124 ? -15.114 1.595 6.500 1.00 38.75 124 ALA A N 1
ATOM 979 C CA . ALA A 1 124 ? -14.157 2.664 6.244 1.00 38.75 124 ALA A CA 1
ATOM 980 C C . ALA A 1 124 ? -12.739 2.093 6.109 1.00 38.75 124 ALA A C 1
ATOM 982 O O . ALA A 1 124 ? -12.280 1.335 6.963 1.00 38.75 124 ALA A O 1
ATOM 983 N N . ARG A 1 125 ? -12.003 2.500 5.075 1.00 46.62 125 ARG A N 1
ATOM 984 C CA . ARG A 1 125 ? -10.538 2.466 5.099 1.00 46.62 125 ARG A CA 1
ATOM 985 C C . ARG A 1 125 ? -10.097 3.544 6.092 1.00 46.62 125 ARG A C 1
ATOM 987 O O . ARG A 1 125 ? -10.247 4.729 5.816 1.00 46.62 12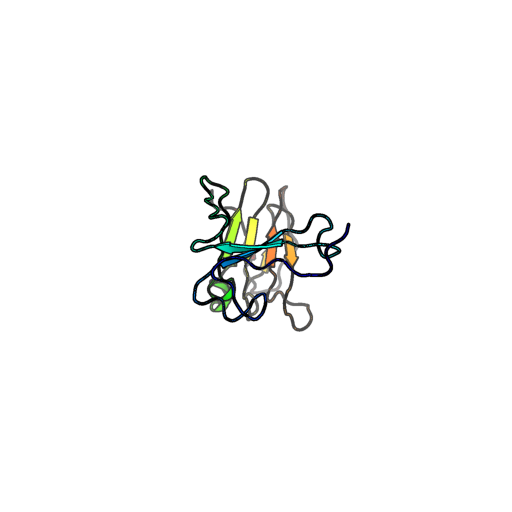5 ARG A O 1
ATOM 994 N N . CYS A 1 126 ? -9.641 3.137 7.272 1.00 42.72 126 CYS A N 1
ATOM 995 C CA . CYS A 1 126 ? -9.208 4.052 8.325 1.00 42.72 126 CYS A CA 1
ATOM 996 C C . CYS A 1 126 ? -7.730 4.403 8.150 1.00 42.72 126 CYS A C 1
ATOM 998 O O . CYS A 1 126 ? -6.875 3.520 8.169 1.00 42.72 126 CYS A O 1
ATOM 1000 N N . VAL A 1 127 ? -7.417 5.688 8.078 1.00 46.75 127 VAL A N 1
ATOM 1001 C CA . VAL A 1 127 ? -6.076 6.239 8.263 1.00 46.75 127 VAL A CA 1
ATOM 1002 C C . VAL A 1 127 ? -6.100 7.027 9.571 1.00 46.75 127 VAL A C 1
ATOM 1004 O O . VAL A 1 127 ? -6.872 7.969 9.692 1.00 46.75 127 VAL A O 1
ATOM 1007 N N . THR A 1 128 ? -5.301 6.648 10.571 1.00 49.16 128 THR A N 1
ATOM 1008 C CA . THR A 1 128 ? -5.223 7.390 11.850 1.00 49.16 128 THR A CA 1
ATOM 1009 C C . THR A 1 128 ? -3.893 8.141 11.994 1.00 49.16 128 THR A C 1
ATOM 1011 O O . THR A 1 128 ? -2.847 7.522 11.765 1.00 49.16 128 THR A O 1
ATOM 1014 N N . GLY A 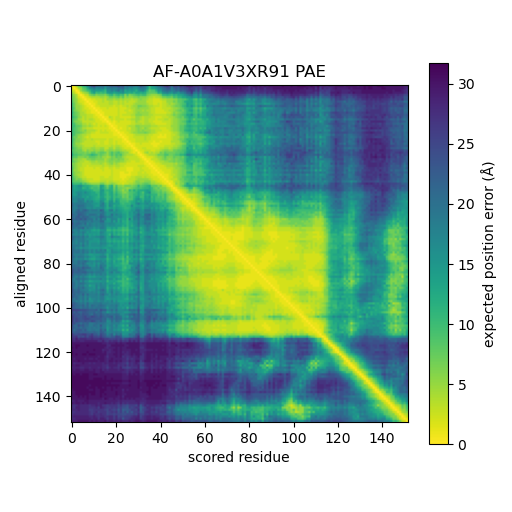1 129 ? -3.935 9.423 12.396 1.00 35.31 129 GLY A N 1
ATOM 1015 C CA . GLY A 1 129 ? -2.799 10.324 12.711 1.00 35.31 129 GLY A CA 1
ATOM 1016 C C . GLY A 1 129 ? -2.580 10.565 14.226 1.00 35.31 129 GLY A C 1
ATOM 1017 O O . GLY A 1 129 ? -3.181 9.861 15.028 1.00 35.31 129 GLY A O 1
ATOM 1018 N N . ARG A 1 130 ? -1.691 11.500 14.627 1.00 32.91 130 ARG A N 1
ATOM 1019 C CA . ARG A 1 130 ? -1.052 11.672 15.979 1.00 32.91 130 ARG A CA 1
ATOM 1020 C C . ARG A 1 130 ? -1.774 12.674 16.938 1.00 32.91 130 ARG A C 1
ATOM 1022 O O . ARG A 1 130 ? -2.583 13.452 16.460 1.00 32.91 130 ARG A O 1
ATOM 1029 N N . VAL A 1 131 ? -1.318 12.886 18.195 1.00 43.00 131 VAL A N 1
ATOM 1030 C CA . VAL A 1 131 ? -1.904 12.515 19.532 1.00 43.00 131 VAL A CA 1
ATOM 1031 C C . VAL A 1 131 ? -2.057 13.772 20.441 1.00 43.00 131 VAL A C 1
ATOM 1033 O O . VAL A 1 131 ? -1.124 14.566 20.418 1.00 43.00 131 VAL A O 1
ATOM 1036 N N . THR A 1 132 ? -3.087 13.877 21.320 1.00 27.81 132 THR A N 1
ATOM 1037 C CA . THR A 1 132 ? -3.029 14.371 22.743 1.00 27.81 132 THR A CA 1
ATOM 1038 C C . THR A 1 132 ? -4.360 14.171 23.529 1.00 27.81 132 THR A C 1
ATOM 1040 O O . THR A 1 132 ? -5.414 14.644 23.137 1.00 27.81 132 THR A O 1
ATOM 1043 N N . GLY A 1 133 ? -4.290 13.481 24.680 1.00 26.06 133 GLY A N 1
ATOM 1044 C CA . GLY A 1 133 ? -5.106 13.615 25.916 1.00 26.06 133 GLY A CA 1
ATOM 1045 C C . GLY A 1 133 ? -6.637 13.898 25.954 1.00 26.06 133 GLY A C 1
ATOM 1046 O O . GLY A 1 133 ? -7.061 15.039 25.914 1.00 26.06 133 GLY A O 1
ATOM 1047 N N . SER A 1 134 ? -7.399 12.863 26.362 1.00 32.50 134 SER A N 1
ATOM 1048 C CA . SER A 1 134 ? -8.400 12.780 27.474 1.00 32.50 134 SER A CA 1
ATOM 1049 C C . SER A 1 134 ? -9.852 13.380 27.450 1.00 32.50 134 SER A C 1
ATOM 1051 O O . SER A 1 134 ? -10.097 14.515 27.072 1.00 32.50 134 SER A O 1
ATOM 1053 N N . ILE A 1 135 ? -10.779 12.563 28.013 1.00 36.44 135 ILE A N 1
ATOM 1054 C CA . ILE A 1 135 ? -12.089 12.788 28.713 1.00 36.44 135 ILE A CA 1
ATOM 1055 C C . ILE A 1 135 ? -13.437 12.878 27.934 1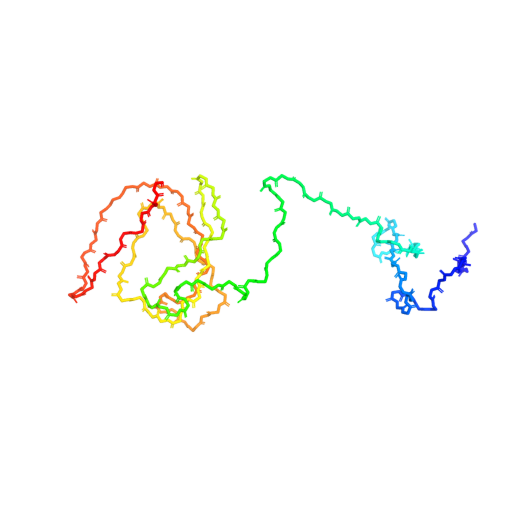.00 36.44 135 ILE A C 1
ATOM 1057 O O . ILE A 1 135 ? -13.551 13.402 26.833 1.00 36.44 135 ILE A O 1
ATOM 1061 N N . SER A 1 136 ? -14.434 12.201 28.538 1.00 32.78 136 SER A N 1
ATOM 1062 C CA . SER A 1 136 ? -15.747 11.614 28.155 1.00 32.78 136 SER A CA 1
ATOM 1063 C C . SER A 1 136 ? -16.959 12.573 28.033 1.00 32.78 136 SER A C 1
ATOM 1065 O O . SER A 1 136 ? -16.943 13.631 28.653 1.00 32.78 136 SER A O 1
ATOM 1067 N N . PRO A 1 137 ? -18.055 12.157 27.351 1.00 37.47 137 PRO A N 1
ATOM 1068 C CA . PRO A 1 137 ? -19.338 11.983 28.058 1.00 37.47 137 PRO A CA 1
ATOM 1069 C C . PRO A 1 137 ? -20.024 10.610 27.831 1.00 37.47 137 PRO A C 1
ATOM 1071 O O . PRO A 1 137 ? -19.728 9.885 26.883 1.00 37.47 137 PRO A O 1
ATOM 1074 N N . ARG A 1 138 ? -20.915 10.263 28.779 1.00 37.69 138 ARG A N 1
ATOM 1075 C CA . ARG A 1 138 ? -21.451 8.930 29.154 1.00 37.69 138 ARG A CA 1
ATOM 1076 C C . ARG A 1 138 ? -22.077 8.073 28.023 1.00 37.69 138 ARG A C 1
ATOM 1078 O O . ARG A 1 138 ? -22.717 8.627 27.134 1.00 37.69 138 ARG A O 1
ATOM 1085 N N . PRO A 1 139 ? -22.006 6.725 28.123 1.00 46.03 139 PRO A N 1
ATOM 1086 C CA . PRO A 1 139 ? -22.655 5.789 27.201 1.00 46.03 139 PRO A CA 1
ATOM 1087 C C . PRO A 1 139 ? -24.113 5.503 27.587 1.00 46.03 139 PRO A C 1
ATOM 1089 O O . PRO A 1 139 ? -24.506 5.648 28.745 1.00 46.03 139 PRO A O 1
ATOM 1092 N N . ALA A 1 140 ? -24.884 4.991 26.625 1.00 47.09 140 ALA A N 1
ATOM 1093 C CA . ALA A 1 140 ? -26.175 4.352 26.870 1.00 47.09 140 ALA A CA 1
ATOM 1094 C C . ALA A 1 140 ? -26.028 3.050 27.704 1.00 47.09 140 ALA A C 1
ATOM 1096 O O . ALA A 1 140 ? -24.974 2.403 27.642 1.00 47.09 140 ALA A O 1
ATOM 1097 N N . PRO A 1 141 ? -27.063 2.629 28.462 1.00 42.84 141 PRO A N 1
ATOM 1098 C CA . PRO A 1 141 ? -26.996 1.457 29.337 1.00 42.84 141 PRO A CA 1
ATOM 1099 C C . PRO A 1 141 ? -26.663 0.178 28.554 1.00 42.84 141 PRO A C 1
ATOM 1101 O O . PRO A 1 141 ? -27.305 -0.125 27.553 1.00 42.84 141 PRO A O 1
ATOM 1104 N N . GLY A 1 142 ? -25.658 -0.576 29.010 1.00 56.72 142 GLY A N 1
ATOM 1105 C CA . GLY A 1 142 ? -25.273 -1.879 28.445 1.00 56.72 142 GLY A CA 1
ATOM 1106 C C . GLY A 1 142 ? -24.145 -1.857 27.405 1.00 56.72 142 GLY A C 1
ATOM 1107 O O . GLY A 1 142 ? -23.581 -2.909 27.108 1.00 56.72 142 GLY A O 1
ATOM 1108 N N . ALA A 1 143 ? -23.747 -0.688 26.893 1.00 51.00 143 ALA A N 1
ATOM 1109 C CA . ALA A 1 143 ? -22.634 -0.597 25.951 1.00 51.00 143 ALA A CA 1
ATOM 1110 C C . ALA A 1 143 ? -21.278 -0.588 26.677 1.00 51.00 143 ALA A C 1
ATOM 1112 O O . ALA A 1 143 ? -21.011 0.266 27.524 1.00 51.00 143 ALA A O 1
ATOM 1113 N N . ARG A 1 144 ? -20.392 -1.525 26.323 1.00 58.09 144 ARG A N 1
ATOM 1114 C CA . ARG A 1 144 ? -18.998 -1.528 26.793 1.00 58.09 144 ARG A CA 1
ATOM 1115 C C . ARG A 1 144 ? -18.173 -0.555 25.944 1.00 58.09 144 ARG A C 1
ATOM 1117 O O . ARG A 1 144 ? -18.354 -0.488 24.730 1.00 58.09 144 ARG A O 1
ATOM 1124 N N . TYR A 1 145 ? -17.263 0.195 26.566 1.00 53.56 145 TYR A N 1
ATOM 1125 C CA . TYR A 1 145 ? -16.282 1.008 25.841 1.00 53.56 145 TYR A CA 1
ATOM 1126 C C . TYR A 1 145 ? -15.020 0.208 25.563 1.00 53.56 145 TYR A C 1
ATOM 1128 O O . TYR A 1 145 ? -14.519 -0.495 26.442 1.00 53.56 145 TYR A O 1
ATOM 1136 N N . ARG A 1 146 ? -14.467 0.382 24.362 1.00 59.56 146 ARG A N 1
ATOM 1137 C CA . ARG A 1 146 ? -13.142 -0.129 24.016 1.00 59.56 146 ARG A CA 1
ATOM 1138 C C . ARG A 1 146 ? -12.228 1.029 23.640 1.00 59.56 146 ARG A C 1
ATOM 1140 O O . ARG A 1 146 ? -12.472 1.737 22.662 1.00 59.56 146 ARG A O 1
ATOM 1147 N N . THR A 1 147 ? -11.166 1.210 24.416 1.00 56.16 147 THR A N 1
ATOM 1148 C CA . THR A 1 147 ? -10.101 2.164 24.105 1.00 56.16 147 THR A CA 1
ATOM 1149 C C . THR A 1 147 ? -9.169 1.521 23.087 1.00 56.16 147 THR A C 1
ATOM 1151 O O . THR A 1 147 ? -8.547 0.498 23.372 1.00 56.16 147 THR A O 1
ATOM 1154 N N . ALA A 1 148 ? -9.070 2.099 21.893 1.00 58.38 148 ALA A N 1
ATOM 1155 C CA . ALA A 1 148 ? -8.073 1.684 20.916 1.00 58.38 148 ALA A CA 1
ATOM 1156 C C . ALA A 1 148 ? -6.748 2.389 21.250 1.00 58.38 148 ALA A C 1
ATOM 1158 O O . ALA A 1 148 ? -6.527 3.515 20.812 1.00 58.38 148 ALA A O 1
ATOM 1159 N N . LYS A 1 149 ? -5.915 1.748 22.081 1.00 47.91 149 LYS A N 1
ATOM 1160 C CA . LYS A 1 149 ? -4.540 2.179 22.387 1.00 47.91 149 LYS A CA 1
ATOM 1161 C C . LYS A 1 149 ? -3.535 1.422 21.525 1.00 47.91 149 LYS A C 1
ATOM 1163 O O . LYS A 1 149 ? -3.769 0.268 21.156 1.00 47.91 149 LYS A O 1
ATOM 1168 N N . ARG A 1 150 ? -2.391 2.045 21.238 1.00 47.31 150 ARG A N 1
ATOM 1169 C CA . ARG A 1 150 ? -1.236 1.346 20.650 1.00 47.31 150 ARG A CA 1
ATOM 1170 C C . ARG A 1 150 ? -0.801 0.179 21.565 1.00 47.31 150 ARG A C 1
ATOM 1172 O O . ARG A 1 150 ? -0.638 0.410 22.761 1.00 47.31 150 ARG A O 1
ATOM 1179 N N . PRO A 1 151 ? -0.585 -1.044 21.042 1.00 43.47 151 PRO A N 1
ATOM 1180 C CA . PRO A 1 151 ? 0.324 -1.985 21.689 1.00 43.47 151 PRO A CA 1
ATOM 1181 C C . PRO A 1 151 ? 1.730 -1.369 21.641 1.00 43.47 151 PRO A C 1
ATOM 1183 O O . PRO A 1 151 ? 2.080 -0.793 20.603 1.00 43.47 151 PRO A O 1
ATOM 1186 N N . CYS A 1 152 ? 2.456 -1.413 22.762 1.00 36.44 152 CYS A N 1
ATOM 1187 C CA . CYS A 1 152 ? 3.848 -0.969 22.849 1.00 36.44 152 CYS A CA 1
ATOM 1188 C C . CYS A 1 152 ? 4.746 -1.773 21.906 1.00 36.44 152 CYS A C 1
ATOM 1190 O O . CYS A 1 152 ? 4.504 -2.995 21.782 1.00 36.44 152 CYS A O 1
#

Solvent-accessible surface area (backbone atoms only — not comparable to full-atom values): 10104 Å² total; per-residue (Å²): 135,87,75,90,67,85,87,80,80,81,90,70,50,96,45,85,100,38,80,50,86,76,42,32,79,45,79,53,41,87,57,64,97,42,83,71,67,47,81,48,74,31,86,54,73,94,74,84,87,80,76,78,69,96,84,41,88,81,89,71,68,74,82,78,60,79,28,48,18,50,82,32,55,86,38,50,60,32,80,75,49,74,62,99,60,39,40,37,30,42,38,54,25,81,54,70,58,82,48,52,76,51,74,52,57,29,51,78,46,67,52,65,85,66,71,80,84,76,95,67,84,47,26,38,35,37,37,36,40,66,66,74,80,84,91,85,84,86,79,66,92,89,57,51,78,46,79,64,69,83,81,130

Radius of gyration: 26.6 Å; Cα contacts (8 Å, |Δi|>4): 209; chains: 1; bounding box: 43×29×77 Å